Protein AF-A0A1F5ZGD6-F1 (afdb_monomer_lite)

Structure (mmCIF, N/CA/C/O backbone):
data_AF-A0A1F5ZGD6-F1
#
_entry.id   AF-A0A1F5ZGD6-F1
#
loop_
_atom_site.group_PDB
_atom_site.id
_atom_site.type_symbol
_atom_site.label_atom_id
_atom_site.label_alt_id
_atom_site.label_comp_id
_atom_site.label_asym_id
_atom_site.label_entity_id
_atom_site.label_seq_id
_atom_site.pdbx_PDB_ins_code
_atom_site.Cartn_x
_atom_site.Cartn_y
_atom_site.Cartn_z
_atom_site.occupancy
_atom_site.B_iso_or_equiv
_atom_site.auth_seq_id
_atom_site.auth_comp_id
_atom_site.auth_asym_id
_atom_site.auth_atom_id
_atom_site.pdbx_PDB_model_num
ATOM 1 N N . MET A 1 1 ? 12.415 35.662 2.402 1.00 53.47 1 MET A N 1
ATOM 2 C CA . MET A 1 1 ? 11.548 34.462 2.520 1.00 53.47 1 MET A CA 1
ATOM 3 C C . MET A 1 1 ? 11.564 33.664 1.204 1.00 53.47 1 MET A C 1
ATOM 5 O O . MET A 1 1 ? 10.616 33.700 0.435 1.00 53.47 1 MET A O 1
ATOM 9 N N . SER A 1 2 ? 12.674 32.981 0.900 1.00 65.56 2 SER A N 1
ATOM 10 C CA . SER A 1 2 ? 12.927 32.282 -0.385 1.00 65.56 2 SER A CA 1
ATOM 11 C C . SER A 1 2 ? 12.998 30.752 -0.257 1.00 65.56 2 SER A C 1
ATOM 13 O O . SER A 1 2 ? 12.762 30.034 -1.225 1.00 65.56 2 SER A O 1
ATOM 15 N N . ASN A 1 3 ? 13.275 30.239 0.944 1.00 69.62 3 ASN A N 1
ATOM 16 C CA . ASN A 1 3 ? 13.581 28.822 1.166 1.00 69.62 3 ASN A CA 1
ATOM 17 C C . ASN A 1 3 ? 12.328 27.926 1.116 1.00 69.62 3 ASN A C 1
ATOM 19 O O . ASN A 1 3 ? 12.382 26.819 0.592 1.00 69.62 3 ASN A O 1
ATOM 23 N N . ILE A 1 4 ? 11.180 28.433 1.584 1.00 75.25 4 ILE A N 1
ATOM 24 C CA . ILE A 1 4 ? 9.900 27.699 1.596 1.00 75.25 4 ILE A CA 1
ATOM 25 C C . ILE A 1 4 ? 9.359 27.512 0.172 1.00 75.25 4 ILE A C 1
ATOM 27 O O . ILE A 1 4 ? 8.933 26.422 -0.194 1.00 75.25 4 ILE A O 1
ATOM 31 N N . ARG A 1 5 ? 9.445 28.552 -0.671 1.00 73.81 5 ARG A N 1
ATOM 32 C CA . ARG A 1 5 ? 9.030 28.473 -2.082 1.00 73.81 5 ARG A CA 1
ATOM 33 C C . ARG A 1 5 ? 9.872 27.474 -2.873 1.00 73.81 5 ARG A C 1
ATOM 35 O O . ARG A 1 5 ? 9.318 26.719 -3.661 1.00 73.81 5 ARG A O 1
ATOM 42 N N . LYS A 1 6 ? 11.185 27.440 -2.618 1.00 71.00 6 LYS A N 1
ATOM 43 C CA . LYS A 1 6 ? 12.114 26.497 -3.256 1.00 71.00 6 LYS A CA 1
ATOM 44 C C . LYS A 1 6 ? 11.858 25.049 -2.825 1.00 71.00 6 LYS A C 1
ATOM 46 O O . LYS A 1 6 ? 11.909 24.148 -3.652 1.00 71.00 6 LYS A O 1
ATOM 51 N N . ALA A 1 7 ? 11.545 24.822 -1.548 1.00 75.31 7 ALA A N 1
ATOM 52 C CA . ALA A 1 7 ? 11.133 23.502 -1.079 1.00 75.31 7 ALA A CA 1
ATOM 53 C C . ALA A 1 7 ? 9.843 23.056 -1.786 1.00 75.31 7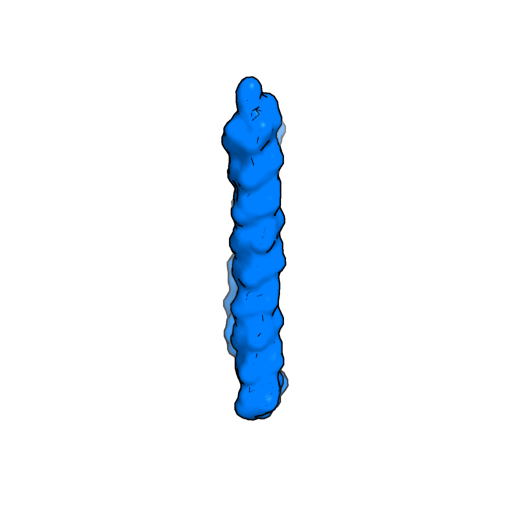 ALA A C 1
ATOM 55 O O . ALA A 1 7 ? 9.809 21.977 -2.368 1.00 75.31 7 ALA A O 1
ATOM 56 N N . MET A 1 8 ? 8.821 23.915 -1.823 1.00 74.88 8 MET A N 1
ATOM 57 C CA . MET A 1 8 ? 7.536 23.609 -2.456 1.00 74.88 8 MET A CA 1
ATOM 58 C C . MET A 1 8 ? 7.665 23.316 -3.959 1.00 74.88 8 MET A C 1
ATOM 60 O O . MET A 1 8 ? 7.071 22.355 -4.436 1.00 74.88 8 MET A O 1
ATOM 64 N N . SER A 1 9 ? 8.480 24.076 -4.701 1.00 78.31 9 SER A N 1
ATOM 65 C CA . SER A 1 9 ? 8.729 23.807 -6.126 1.00 78.31 9 SER A CA 1
ATOM 66 C C . SER A 1 9 ? 9.468 22.489 -6.360 1.00 78.31 9 SER A C 1
ATOM 68 O O . SER A 1 9 ? 9.168 21.788 -7.320 1.00 78.31 9 SER A O 1
ATOM 70 N N . ASN A 1 10 ? 10.401 22.121 -5.475 1.00 80.50 10 ASN A N 1
ATOM 71 C CA . ASN A 1 10 ? 11.089 20.833 -5.559 1.00 80.50 10 ASN A CA 1
ATOM 72 C C . ASN A 1 10 ? 10.126 19.670 -5.283 1.00 80.50 10 ASN A C 1
ATOM 74 O O . ASN A 1 10 ? 10.188 18.663 -5.978 1.00 80.50 10 ASN A O 1
ATOM 78 N N . PHE A 1 11 ? 9.214 19.813 -4.312 1.00 79.88 11 PHE A N 1
ATOM 79 C CA . PHE A 1 11 ? 8.167 18.818 -4.061 1.00 79.88 11 PHE A CA 1
ATOM 80 C C . PHE A 1 11 ? 7.239 18.664 -5.267 1.00 79.88 11 PHE A C 1
ATOM 82 O O . PHE A 1 11 ? 7.019 17.540 -5.706 1.00 79.88 11 PHE A O 1
ATOM 89 N N . LEU A 1 12 ? 6.748 19.768 -5.837 1.00 80.75 12 LEU A N 1
ATOM 90 C CA . LEU A 1 12 ? 5.890 19.738 -7.028 1.00 80.75 12 LEU A CA 1
ATOM 91 C C . LEU A 1 12 ? 6.585 19.054 -8.215 1.00 80.75 12 LEU A C 1
ATOM 93 O O . LEU A 1 12 ? 6.013 18.139 -8.796 1.00 80.75 12 LEU A O 1
ATOM 97 N N . GLY A 1 13 ? 7.853 19.383 -8.483 1.00 81.19 13 GLY A N 1
ATOM 98 C CA . GLY A 1 13 ? 8.622 18.726 -9.546 1.00 81.19 13 GLY A CA 1
ATOM 99 C C . GLY A 1 13 ? 8.842 17.224 -9.319 1.00 81.19 13 GLY A C 1
ATOM 100 O O . GLY A 1 13 ? 8.905 16.460 -10.280 1.00 81.19 13 GLY A O 1
ATOM 101 N N . ILE A 1 14 ? 8.914 16.770 -8.061 1.00 82.50 14 ILE A N 1
ATOM 102 C CA . ILE A 1 14 ? 8.966 15.336 -7.732 1.00 82.50 14 ILE A CA 1
ATOM 103 C C . ILE A 1 14 ? 7.614 14.667 -8.009 1.00 82.50 14 ILE A C 1
ATOM 105 O O . ILE A 1 14 ? 7.591 13.571 -8.563 1.00 82.50 14 ILE A O 1
ATOM 109 N N . PHE A 1 15 ? 6.492 15.305 -7.664 1.00 83.62 15 PHE A N 1
ATOM 110 C CA . PHE A 1 15 ? 5.159 14.772 -7.971 1.00 83.62 15 PHE A CA 1
ATOM 111 C C . PHE A 1 15 ? 4.904 14.681 -9.476 1.00 83.62 15 PHE A C 1
ATOM 113 O O . PHE A 1 15 ? 4.372 13.670 -9.935 1.00 83.62 15 PHE A O 1
ATOM 120 N N . ASP A 1 16 ? 5.347 15.677 -10.241 1.00 83.12 16 ASP A N 1
ATOM 121 C CA . ASP A 1 16 ? 5.252 15.663 -11.701 1.00 83.12 16 ASP A CA 1
ATOM 122 C C . ASP A 1 16 ? 6.088 14.521 -12.299 1.00 83.12 16 ASP A C 1
ATOM 124 O O . ASP A 1 16 ? 5.592 13.754 -13.127 1.00 83.12 16 ASP A O 1
ATOM 128 N N . ALA A 1 17 ? 7.315 14.319 -11.803 1.00 82.44 17 ALA A N 1
ATOM 129 C CA . ALA A 1 17 ? 8.163 13.199 -12.213 1.00 82.44 17 ALA A CA 1
ATOM 130 C C . ALA A 1 17 ? 7.551 11.833 -11.848 1.00 82.44 17 ALA A C 1
ATOM 132 O O . ALA A 1 17 ? 7.622 10.887 -12.633 1.00 82.44 17 ALA A O 1
ATOM 133 N N . ILE A 1 18 ? 6.911 11.715 -10.678 1.00 83.62 18 ILE A N 1
ATOM 134 C CA . ILE A 1 18 ? 6.176 10.503 -10.282 1.00 83.62 18 ILE A CA 1
ATOM 135 C C . ILE A 1 18 ? 4.996 10.260 -11.231 1.00 83.62 18 ILE A C 1
ATOM 137 O O . ILE A 1 18 ? 4.772 9.118 -11.636 1.00 83.62 18 ILE A O 1
ATOM 141 N N . GLY A 1 19 ? 4.266 11.310 -11.611 1.00 85.06 19 GLY A N 1
ATOM 142 C CA . GLY A 1 19 ? 3.180 11.234 -12.586 1.00 85.06 19 GLY A CA 1
ATOM 143 C C . GLY A 1 19 ? 3.663 10.761 -13.957 1.00 85.06 19 GLY A C 1
ATOM 144 O O . GLY A 1 19 ? 3.072 9.847 -14.534 1.00 85.06 19 GLY A O 1
ATOM 145 N N . GLU A 1 20 ? 4.778 11.307 -14.441 1.00 85.62 20 GLU A N 1
ATOM 146 C CA . GLU A 1 20 ? 5.385 10.923 -15.719 1.00 85.62 20 GLU A CA 1
ATOM 147 C C . GLU A 1 20 ? 5.860 9.462 -15.715 1.00 85.62 20 GLU A C 1
ATOM 149 O O . GLU A 1 20 ? 5.605 8.708 -16.659 1.00 85.62 20 GLU A O 1
ATOM 154 N N . ILE A 1 21 ? 6.496 9.022 -14.624 1.00 82.12 21 ILE A N 1
ATOM 155 C CA . ILE A 1 21 ? 6.883 7.620 -14.428 1.00 82.12 21 ILE A CA 1
ATOM 156 C C . ILE A 1 21 ? 5.635 6.735 -14.416 1.00 82.12 21 ILE A C 1
ATOM 158 O O . ILE A 1 21 ? 5.596 5.718 -15.112 1.00 82.12 21 ILE A O 1
ATOM 162 N N . ASN A 1 22 ? 4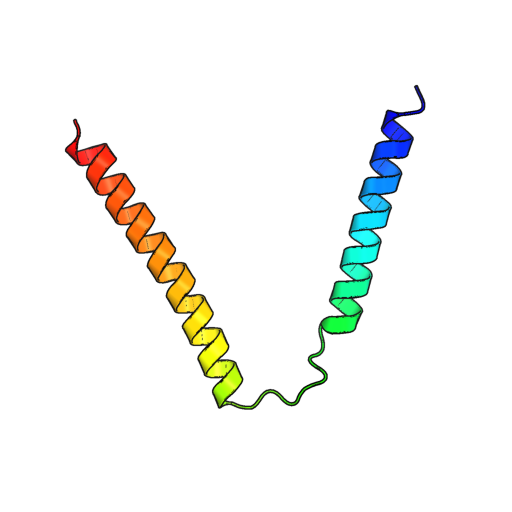.608 7.120 -13.659 1.00 86.62 22 ASN A N 1
ATOM 163 C CA . ASN A 1 22 ? 3.378 6.351 -13.567 1.00 86.62 22 ASN A CA 1
ATOM 164 C C . ASN A 1 22 ? 2.715 6.202 -14.939 1.00 86.62 22 ASN A C 1
ATOM 166 O O . ASN A 1 22 ? 2.411 5.078 -15.320 1.00 86.62 22 ASN A O 1
ATOM 170 N N . GLU A 1 23 ? 2.574 7.273 -15.723 1.00 84.94 23 GLU A N 1
ATOM 171 C CA . GLU A 1 23 ? 2.027 7.204 -17.087 1.00 84.94 23 GLU A CA 1
ATOM 172 C C . GLU A 1 23 ? 2.895 6.337 -18.016 1.00 84.94 23 GLU A C 1
ATOM 174 O O . GLU A 1 23 ? 2.372 5.486 -18.741 1.00 84.94 23 GLU A O 1
ATOM 179 N N . LYS A 1 24 ? 4.228 6.450 -17.936 1.00 81.88 24 LYS A N 1
ATOM 180 C CA . LYS A 1 24 ? 5.169 5.654 -18.748 1.00 81.88 24 LYS A CA 1
ATOM 181 C C . LYS A 1 24 ? 5.118 4.146 -18.462 1.00 81.88 24 LYS A C 1
ATOM 183 O O . LYS A 1 24 ? 5.459 3.347 -19.342 1.00 81.88 24 LYS A O 1
ATOM 188 N N . TYR A 1 25 ? 4.725 3.745 -17.254 1.00 78.56 25 TYR A N 1
ATOM 189 C CA . TYR A 1 25 ? 4.619 2.337 -16.837 1.00 78.56 25 TYR A CA 1
ATOM 190 C C . TYR A 1 25 ? 3.177 1.865 -16.597 1.00 78.56 25 TYR A C 1
ATOM 192 O O . TYR A 1 25 ? 2.963 0.694 -16.282 1.00 78.56 25 TYR A O 1
ATOM 200 N N . LYS A 1 26 ? 2.186 2.737 -16.812 1.00 78.50 26 LYS A N 1
ATOM 201 C CA . LYS A 1 26 ? 0.749 2.464 -16.658 1.00 78.50 26 LYS A CA 1
ATOM 202 C C . LYS A 1 26 ? 0.283 1.300 -17.516 1.00 78.50 26 LYS A C 1
ATOM 204 O O . LYS A 1 26 ? -0.553 0.501 -17.098 1.00 78.50 26 LYS A O 1
ATOM 209 N N . HIS A 1 27 ? 0.845 1.197 -18.718 1.00 78.44 27 HIS A N 1
ATOM 210 C CA . HIS A 1 27 ? 0.600 0.083 -19.614 1.00 78.44 27 HIS A CA 1
ATOM 211 C C . HIS A 1 27 ? 1.698 -0.973 -19.436 1.00 78.44 27 HIS A C 1
ATOM 213 O O . HIS A 1 27 ? 2.857 -0.730 -19.788 1.00 78.44 27 HIS A O 1
ATOM 219 N N . PRO A 1 28 ? 1.363 -2.159 -18.897 1.00 73.06 28 PRO A N 1
ATOM 220 C CA . PRO A 1 28 ? 2.326 -3.237 -18.751 1.00 73.06 28 PRO A CA 1
ATOM 221 C C . PRO A 1 28 ? 2.801 -3.670 -20.142 1.00 73.06 28 PRO A C 1
ATOM 223 O O . PRO A 1 28 ? 2.027 -4.184 -20.945 1.00 73.06 28 PRO A O 1
ATOM 226 N N . ARG A 1 29 ? 4.095 -3.478 -20.427 1.00 71.56 29 ARG A N 1
ATOM 227 C CA . ARG A 1 29 ? 4.721 -3.921 -21.691 1.00 71.56 29 ARG A CA 1
ATOM 228 C C . ARG A 1 29 ? 4.813 -5.447 -21.803 1.00 71.56 29 ARG A C 1
ATOM 230 O O . ARG A 1 29 ? 5.083 -5.977 -22.874 1.00 71.56 29 ARG A O 1
ATOM 237 N N . ILE A 1 30 ? 4.602 -6.149 -20.690 1.00 73.50 30 ILE A N 1
ATOM 238 C CA . ILE A 1 30 ? 4.626 -7.606 -20.593 1.00 73.50 30 ILE A CA 1
ATOM 239 C C . ILE A 1 30 ? 3.188 -8.109 -20.726 1.00 73.50 30 ILE A C 1
ATOM 241 O O . ILE A 1 30 ? 2.301 -7.659 -19.997 1.00 73.50 30 ILE A O 1
ATOM 245 N N . LYS A 1 31 ? 2.953 -9.058 -21.642 1.00 78.50 31 LYS A N 1
ATOM 246 C CA . LYS A 1 31 ? 1.651 -9.723 -21.793 1.00 78.50 31 LYS A CA 1
ATOM 247 C C . LYS A 1 31 ? 1.249 -10.341 -20.453 1.00 78.50 31 LYS A C 1
ATOM 249 O O . LYS A 1 31 ? 1.847 -11.318 -20.010 1.00 78.50 31 LYS A O 1
ATOM 254 N N . MET A 1 32 ? 0.231 -9.770 -19.809 1.00 83.19 32 MET A N 1
ATOM 255 C CA . MET A 1 32 ? -0.323 -10.331 -18.582 1.00 83.19 32 MET A CA 1
ATOM 256 C C . MET A 1 32 ? -1.010 -11.655 -18.903 1.00 83.19 32 MET A C 1
ATOM 258 O O . MET A 1 32 ? -2.090 -11.671 -19.497 1.00 83.19 32 MET A O 1
ATOM 262 N N . THR A 1 33 ? -0.399 -12.761 -18.491 1.00 88.44 33 THR A N 1
ATOM 263 C CA . THR A 1 33 ? -1.065 -14.060 -18.541 1.00 88.44 33 THR A CA 1
ATOM 264 C C . THR A 1 33 ? -2.230 -14.069 -17.541 1.00 88.44 33 THR A C 1
ATOM 266 O O . THR A 1 33 ? -2.179 -13.380 -16.514 1.00 88.44 33 THR A O 1
ATOM 269 N N . PRO A 1 34 ? -3.303 -14.832 -17.809 1.00 87.25 34 PRO A N 1
ATOM 270 C CA . PRO A 1 34 ? -4.431 -14.945 -16.884 1.00 87.25 34 PRO A CA 1
ATOM 271 C C . PRO A 1 34 ? -3.993 -15.409 -15.486 1.00 87.25 34 PRO A C 1
ATOM 273 O O . PRO A 1 34 ? -4.504 -14.908 -14.489 1.00 87.25 34 PRO A O 1
ATOM 276 N N . MET A 1 35 ? -2.977 -16.272 -15.405 1.00 90.62 35 MET A N 1
ATOM 277 C CA . MET A 1 35 ? -2.406 -16.731 -14.137 1.00 90.62 35 MET A CA 1
ATOM 278 C C . MET A 1 35 ? -1.780 -15.588 -13.327 1.00 90.62 35 MET A C 1
ATOM 280 O O . MET A 1 35 ? -2.052 -15.469 -12.137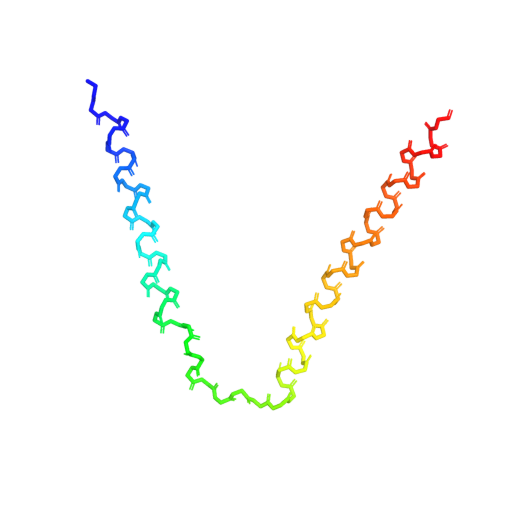 1.00 90.62 35 MET A O 1
ATOM 284 N N . VAL A 1 36 ? -1.014 -14.691 -13.961 1.00 88.62 36 VAL A N 1
ATOM 285 C CA . VAL A 1 36 ? -0.407 -13.535 -13.273 1.00 88.62 36 VAL A CA 1
ATOM 286 C C . VAL A 1 36 ? -1.476 -12.580 -12.738 1.00 88.62 36 VAL A C 1
ATOM 288 O O . VAL A 1 36 ? -1.341 -12.080 -11.623 1.00 88.62 36 VAL A O 1
ATOM 291 N N . LYS A 1 37 ? -2.573 -12.360 -13.479 1.00 88.75 37 LYS A N 1
ATOM 292 C CA . LYS A 1 37 ? -3.695 -11.535 -12.994 1.00 88.75 37 LYS A CA 1
ATOM 293 C C . LYS A 1 37 ? -4.336 -12.126 -11.739 1.00 88.75 37 LYS A C 1
ATOM 295 O O . LYS A 1 37 ? -4.607 -11.384 -10.798 1.00 88.75 37 LYS A O 1
ATOM 300 N N . ILE A 1 38 ? -4.545 -13.443 -11.716 1.00 94.12 38 ILE A N 1
ATOM 301 C CA . ILE A 1 38 ? -5.102 -14.146 -10.554 1.00 94.12 38 ILE A CA 1
ATOM 302 C C . ILE A 1 38 ? -4.136 -14.064 -9.371 1.00 94.12 38 ILE A C 1
ATOM 304 O O . ILE A 1 38 ? -4.565 -13.716 -8.276 1.00 94.12 38 ILE A O 1
ATOM 308 N N . SER A 1 39 ? -2.837 -14.292 -9.582 1.00 94.12 39 SER A N 1
ATOM 309 C CA . SER A 1 39 ? -1.831 -14.170 -8.519 1.00 94.12 39 SER A CA 1
ATOM 310 C C . SER A 1 39 ? -1.779 -12.760 -7.929 1.00 94.12 39 SER A C 1
ATOM 312 O O . SER A 1 39 ? -1.745 -12.605 -6.711 1.00 94.12 39 SER A O 1
ATOM 314 N N . LEU A 1 40 ? -1.835 -11.718 -8.767 1.00 91.81 40 LEU A N 1
ATOM 315 C CA . LEU A 1 40 ? -1.887 -10.327 -8.303 1.00 91.81 40 LEU A CA 1
ATOM 316 C C . LEU A 1 40 ? -3.185 -10.014 -7.545 1.00 91.81 40 LEU A C 1
ATOM 318 O O . LEU A 1 40 ? -3.164 -9.263 -6.568 1.00 91.81 40 LEU A O 1
ATOM 322 N N . PHE A 1 41 ? -4.310 -10.594 -7.964 1.00 94.50 41 PHE A N 1
ATOM 323 C CA . PHE A 1 41 ? -5.580 -10.454 -7.257 1.00 94.50 41 PHE A CA 1
ATOM 324 C C . PHE A 1 41 ? -5.554 -11.158 -5.893 1.00 94.50 41 PHE A C 1
ATOM 326 O O . PHE A 1 41 ? -5.911 -10.552 -4.883 1.00 94.50 41 PHE A O 1
ATOM 333 N N . ALA A 1 42 ? -5.065 -12.398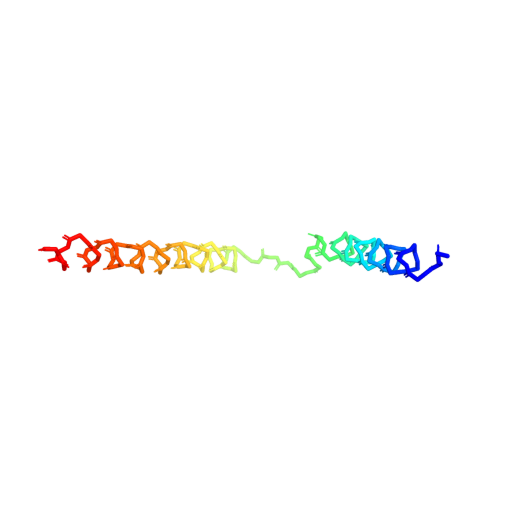 -5.845 1.00 96.44 42 ALA A N 1
ATOM 334 C CA . ALA A 1 42 ? -4.892 -13.161 -4.613 1.00 96.44 42 ALA A CA 1
ATOM 335 C C . ALA A 1 42 ? -3.951 -12.442 -3.639 1.00 96.44 42 ALA A C 1
ATOM 337 O O . ALA A 1 42 ? -4.263 -12.334 -2.456 1.00 96.44 42 ALA A O 1
ATOM 338 N N . LEU A 1 43 ? -2.852 -11.869 -4.142 1.00 95.50 43 LEU A N 1
ATOM 339 C CA . LEU A 1 43 ? -1.937 -11.058 -3.342 1.00 95.50 43 LEU A CA 1
ATOM 340 C C . LEU A 1 43 ? -2.650 -9.853 -2.716 1.00 95.50 43 LEU A C 1
ATOM 342 O O . LEU A 1 43 ? -2.477 -9.579 -1.530 1.00 95.50 43 LEU A O 1
ATOM 346 N N . ARG A 1 44 ? -3.489 -9.150 -3.485 1.00 95.88 44 ARG A N 1
ATOM 347 C CA . ARG A 1 44 ? -4.275 -8.023 -2.967 1.00 95.88 44 ARG A CA 1
ATOM 348 C C . ARG A 1 44 ? -5.234 -8.470 -1.858 1.00 95.88 44 ARG A C 1
ATOM 350 O O . ARG A 1 44 ? -5.276 -7.830 -0.812 1.00 95.88 44 ARG A O 1
ATOM 357 N N . VAL A 1 45 ? -5.965 -9.566 -2.062 1.00 97.69 45 VAL A N 1
ATOM 358 C CA . VAL A 1 45 ? -6.891 -10.126 -1.058 1.00 97.69 45 VAL A CA 1
ATOM 359 C C . VAL A 1 45 ? -6.141 -10.559 0.203 1.00 97.69 45 VAL A C 1
ATOM 361 O O . VAL A 1 45 ? -6.578 -10.251 1.308 1.00 97.69 45 VAL A O 1
ATOM 364 N N . TYR A 1 46 ? -4.987 -11.207 0.047 1.00 96.69 46 TYR A N 1
ATOM 365 C CA . TYR A 1 46 ? -4.135 -11.623 1.158 1.00 96.69 46 TYR A CA 1
ATOM 366 C C . TYR A 1 46 ? -3.694 -10.436 2.022 1.00 96.69 46 TYR A C 1
ATOM 368 O O . TYR A 1 46 ? -3.785 -10.498 3.247 1.00 96.69 46 TYR A O 1
ATOM 376 N N . LEU A 1 47 ? -3.271 -9.332 1.396 1.00 96.19 47 LEU A N 1
ATOM 377 C CA . LEU A 1 47 ? -2.886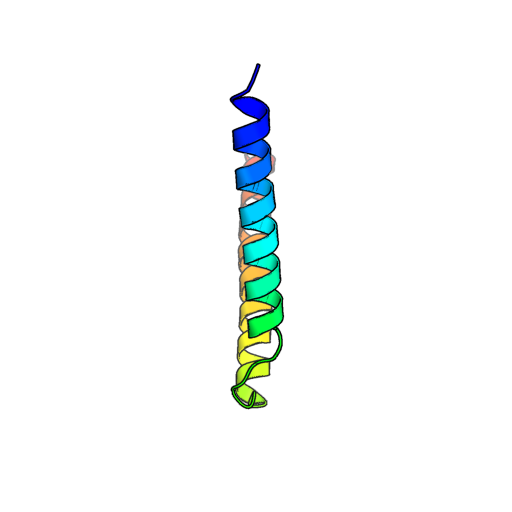 -8.120 2.121 1.00 96.19 47 LEU A CA 1
ATOM 378 C C . LEU A 1 47 ? -4.061 -7.535 2.914 1.00 96.19 47 LEU A C 1
ATOM 380 O O . LEU A 1 47 ? -3.896 -7.203 4.087 1.00 96.19 47 LEU A O 1
ATOM 384 N N . PHE A 1 48 ? -5.257 -7.464 2.321 1.00 97.06 48 PHE A N 1
ATOM 385 C CA . PHE A 1 48 ? -6.454 -7.021 3.044 1.00 97.06 48 PHE A CA 1
ATOM 386 C C . PHE A 1 48 ? -6.792 -7.938 4.219 1.00 97.06 48 PHE A C 1
ATOM 388 O O . PHE A 1 48 ? -7.111 -7.454 5.304 1.00 97.06 48 PHE A O 1
ATOM 395 N N . PHE A 1 49 ? -6.684 -9.250 4.027 1.00 97.50 49 PHE A N 1
ATOM 396 C CA . PHE A 1 49 ? -6.943 -10.233 5.071 1.00 97.50 49 PHE A CA 1
ATOM 397 C C . PHE A 1 49 ? -5.962 -10.100 6.243 1.00 97.50 49 PHE A C 1
ATOM 399 O O . PHE A 1 49 ? -6.379 -10.082 7.400 1.00 97.50 49 PHE A O 1
ATOM 406 N N . MET A 1 50 ? -4.671 -9.924 5.952 1.00 96.94 50 MET A N 1
ATOM 407 C CA . MET A 1 50 ? -3.641 -9.658 6.960 1.00 96.94 50 MET A CA 1
ATOM 408 C C . MET A 1 50 ? -3.962 -8.408 7.784 1.00 96.94 50 MET A C 1
ATOM 410 O O . MET A 1 50 ? -3.946 -8.460 9.014 1.00 96.94 50 MET A O 1
ATOM 414 N N . VAL A 1 51 ? -4.317 -7.300 7.128 1.00 96.88 51 VAL A N 1
ATOM 415 C CA . VAL A 1 51 ? -4.699 -6.059 7.823 1.00 96.88 51 VAL A CA 1
ATOM 416 C C . VAL A 1 51 ? -5.960 -6.261 8.668 1.00 96.88 51 VAL A C 1
ATOM 418 O O . VAL A 1 51 ? -6.000 -5.823 9.816 1.00 96.88 51 VAL A O 1
ATOM 421 N N . ALA A 1 52 ? -6.968 -6.963 8.148 1.00 96.75 52 ALA A N 1
ATOM 422 C CA . ALA A 1 52 ? -8.200 -7.247 8.880 1.00 96.75 52 ALA A CA 1
ATOM 423 C C . ALA A 1 52 ? -7.944 -8.082 10.145 1.00 96.75 52 ALA A C 1
ATOM 425 O O . ALA A 1 52 ? -8.486 -7.759 11.200 1.00 96.75 52 ALA A O 1
ATOM 426 N N . ILE A 1 53 ? -7.082 -9.104 10.075 1.00 96.31 53 ILE A N 1
ATOM 427 C CA . ILE A 1 53 ? -6.692 -9.900 11.251 1.00 96.31 53 ILE A CA 1
ATOM 428 C C . ILE A 1 53 ? -5.960 -9.040 12.278 1.00 96.31 53 ILE A C 1
ATOM 430 O O . ILE A 1 53 ? -6.237 -9.150 13.473 1.00 96.31 53 ILE A O 1
ATOM 434 N N . LEU A 1 54 ? -5.028 -8.195 11.832 1.00 95.69 54 LEU A N 1
ATOM 435 C CA . LEU A 1 54 ? -4.298 -7.301 12.728 1.00 95.69 54 LEU A CA 1
ATOM 436 C C . LEU A 1 54 ? -5.254 -6.354 13.456 1.00 95.69 54 LEU A C 1
ATOM 438 O O . LEU A 1 54 ? -5.167 -6.233 14.675 1.00 95.69 54 LEU A O 1
ATOM 442 N N . LEU A 1 55 ? -6.205 -5.750 12.738 1.00 96.19 55 LEU A N 1
ATOM 443 C CA . LEU A 1 55 ? -7.235 -4.896 13.331 1.00 96.19 55 LEU A CA 1
ATOM 444 C C . LEU A 1 55 ? -8.148 -5.674 14.278 1.00 96.19 55 LEU A C 1
ATOM 446 O O . LEU A 1 55 ? -8.411 -5.207 15.381 1.00 96.19 55 LEU A O 1
ATOM 450 N N . TYR A 1 56 ? -8.588 -6.870 13.887 1.00 95.25 56 TYR A N 1
ATOM 451 C CA . TYR A 1 56 ? -9.413 -7.732 14.730 1.00 95.25 56 TYR A CA 1
ATOM 452 C C . TYR A 1 56 ? -8.711 -8.049 16.053 1.00 95.25 56 TYR A C 1
ATOM 454 O O . TYR A 1 56 ? -9.280 -7.832 17.121 1.00 95.25 56 TYR A O 1
ATOM 462 N N . LYS A 1 57 ? -7.448 -8.488 15.996 1.00 92.00 57 LYS A N 1
ATOM 463 C CA . LYS A 1 57 ? -6.643 -8.752 17.193 1.00 92.00 57 LYS A CA 1
ATOM 464 C C . LYS A 1 57 ? -6.400 -7.494 18.015 1.00 92.00 57 LYS A C 1
ATOM 466 O O . LYS A 1 57 ? -6.457 -7.559 19.238 1.00 92.00 57 LYS A O 1
ATOM 471 N N . PHE A 1 58 ? -6.134 -6.366 17.367 1.00 93.00 58 PHE A N 1
ATOM 472 C CA . PHE A 1 58 ? -5.911 -5.100 18.052 1.00 93.00 58 PHE A CA 1
ATOM 473 C C . PHE A 1 58 ? -7.159 -4.650 18.816 1.00 93.00 58 PHE A C 1
ATOM 475 O O . PHE A 1 58 ? -7.061 -4.331 19.996 1.00 93.00 58 PHE A O 1
ATOM 482 N N . ILE A 1 59 ? -8.334 -4.698 18.181 1.00 93.25 59 ILE A N 1
ATOM 483 C CA . ILE A 1 59 ? -9.620 -4.395 18.820 1.00 93.25 59 ILE A CA 1
ATOM 484 C C . ILE A 1 59 ? -9.891 -5.387 19.946 1.00 93.25 59 ILE A C 1
ATOM 486 O O . ILE A 1 59 ? -10.265 -4.973 21.035 1.00 93.25 59 ILE A O 1
ATOM 490 N N . GLN A 1 60 ? -9.665 -6.682 19.715 1.00 91.88 60 GLN A N 1
ATOM 491 C CA . GLN A 1 60 ? -9.865 -7.702 20.737 1.00 91.88 60 GLN A CA 1
ATOM 492 C C . GLN A 1 60 ? -9.009 -7.417 21.974 1.00 91.88 60 GLN A C 1
ATOM 494 O O . GLN A 1 60 ? -9.539 -7.426 23.076 1.00 91.88 60 GLN A O 1
ATOM 499 N N . ILE A 1 61 ? -7.720 -7.113 21.806 1.00 91.69 61 ILE A N 1
ATOM 500 C CA . ILE A 1 61 ? -6.831 -6.770 22.924 1.00 91.69 61 ILE A CA 1
ATOM 501 C C . ILE A 1 61 ? -7.268 -5.454 23.577 1.00 91.69 61 ILE A C 1
ATOM 503 O O . ILE A 1 61 ? -7.386 -5.399 24.794 1.00 91.69 61 ILE A O 1
ATOM 507 N N . ALA A 1 62 ? -7.542 -4.406 22.800 1.00 87.56 62 ALA A N 1
ATOM 508 C CA . ALA A 1 62 ? -7.928 -3.097 23.328 1.00 87.56 62 ALA A CA 1
ATOM 509 C C . ALA A 1 62 ? -9.270 -3.113 24.086 1.00 87.56 62 ALA A C 1
ATOM 511 O O . ALA A 1 62 ? -9.426 -2.378 25.056 1.00 87.56 62 ALA A O 1
ATOM 512 N N . VAL A 1 63 ? -10.230 -3.937 23.655 1.00 84.81 63 VAL A N 1
ATOM 513 C CA . VAL A 1 63 ? -11.555 -4.069 24.286 1.00 84.81 63 VAL A CA 1
ATOM 514 C C . VAL A 1 63 ? -11.527 -5.043 25.464 1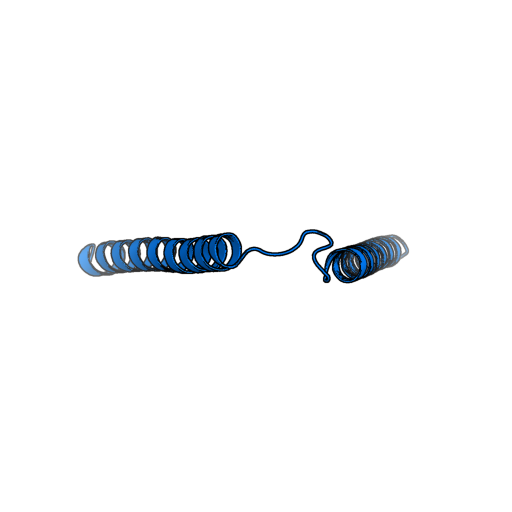.00 84.81 63 VAL A C 1
ATOM 516 O O . VAL A 1 63 ? -12.179 -4.782 26.468 1.00 84.81 63 VAL A O 1
ATOM 519 N N . PHE A 1 64 ? -10.792 -6.153 25.354 1.00 75.06 64 PHE A N 1
ATOM 520 C CA . PHE A 1 64 ? -10.699 -7.171 26.406 1.00 75.06 64 PHE A CA 1
ATOM 521 C C . PHE A 1 64 ? -9.758 -6.769 27.550 1.00 75.06 64 PHE A C 1
ATOM 523 O O . PHE A 1 64 ? -9.916 -7.255 28.661 1.00 75.06 64 PHE A O 1
ATOM 530 N N . ASN A 1 65 ? -8.786 -5.883 27.306 1.00 63.03 65 ASN A N 1
ATOM 531 C CA . ASN A 1 65 ? -7.872 -5.360 28.329 1.00 63.03 65 ASN A CA 1
ATOM 532 C C . ASN A 1 65 ? -8.460 -4.157 29.098 1.00 63.03 65 ASN A C 1
ATOM 534 O O . ASN A 1 65 ? -7.737 -3.222 29.453 1.00 63.03 65 ASN A O 1
ATOM 538 N N . LYS A 1 66 ? -9.776 -4.166 29.309 1.00 52.31 66 LYS A N 1
ATOM 539 C CA . LYS A 1 66 ? -10.495 -3.283 30.225 1.00 52.31 66 LYS A CA 1
ATOM 540 C C . LYS A 1 66 ? -11.113 -4.142 31.318 1.00 52.31 66 LYS A C 1
ATOM 542 O O . LYS A 1 66 ? -11.046 -3.706 32.485 1.00 52.31 66 LYS A O 1
#

pLDDT: mean 84.64, std 10.51, range [52.31, 97.69]

Sequence (66 aa):
MSNIRKAMSNFLGIFDAIGEINEKYKHPRIKMTPMVKISLFALRVYLFFMVAILLYKFIQIAVFNK

Foldseek 3Di:
DVVVVVVVVVVVVVVVVVVVVCVVPVDPPDPDDPVNVVVVVVVVVVVVVVVVVVVVVVCCCVVVVD

Radius of gyration: 21.09 Å; chains: 1; bounding box: 25×51×52 Å

Organism: NCBI:txid1798370

Secondary structure (DSSP, 8-state):
--HHHHHHHHHHHHHHHHHHHHHHHHS-SS---HHHHHHHHHHHHHHHHHHHHHHHHHHHHHHHT-